Protein AF-A0A922W2Y9-F1 (afdb_monomer)

pLDDT: mean 73.78, std 13.84, range [43.81, 94.94]

Mean predicted aligned error: 16.62 Å

Radius of gyration: 30.55 Å; Cα contacts (8 Å, |Δi|>4): 31; chains: 1; bounding box: 70×56×80 Å

Sequence (136 aa):
MPRRPLSPARAPVVRPSLEAFRKASPGEILTDLLTFDRLLTGPVIHLIYWAGLALIVLGGFVVVGGAVGLALNEPGWLAWVLAIPTVVVGLLVLFIVAMLWRSFCELYVALFQIAADLKIMRAYVEQDHAPPRGDP

Nearest PDB structures (foldseek):
  5ip0-assembly2_E  TM=4.372E-01  e=6.789E+00  Aeromonas hydrophila

Secondary structure (DSSP, 8-state):
-----------------SSGGGG--HHHHHHHHHH-TTTTTSHHHHHHHHHHHHHHHHHHHHHHHHHHHHHHH--SHHHHHHHHHHHHHHHHHHHHHHHHHHHHHHHHHHHHHHHHHHHHHHHHHHHHTSPP----

Solvent-accessible surface area (backbone atoms only — not comparable to full-atom values): 8170 Å² total; per-residue (Å²): 138,83,90,83,82,80,86,79,80,85,73,83,81,78,76,81,73,72,68,69,70,77,68,76,45,70,65,56,54,50,52,46,59,68,66,29,83,82,65,46,89,58,62,45,56,52,53,53,52,52,50,49,52,51,50,53,52,50,48,48,51,50,38,52,49,50,34,52,50,47,51,72,74,39,95,55,74,64,30,58,67,52,32,55,57,52,42,53,52,41,51,50,51,51,49,51,50,51,52,50,51,53,50,50,54,54,52,54,52,53,54,51,49,52,58,53,52,54,53,52,54,51,53,53,54,53,59,74,65,53,72,79,79,76,76,131

Structure (mmCIF, N/CA/C/O backbone):
data_AF-A0A922W2Y9-F1
#
_entry.id   AF-A0A922W2Y9-F1
#
loop_
_atom_site.group_PDB
_atom_site.id
_atom_site.type_symbol
_atom_site.label_atom_id
_atom_site.label_alt_id
_atom_site.label_comp_id
_atom_site.label_asym_id
_atom_site.label_entity_id
_atom_site.label_seq_id
_atom_site.pdbx_PDB_ins_code
_atom_site.Cartn_x
_atom_site.Cartn_y
_atom_site.Cartn_z
_atom_site.occupancy
_atom_site.B_iso_or_equiv
_atom_site.auth_seq_id
_atom_site.auth_comp_id
_atom_site.auth_asym_id
_atom_site.auth_atom_id
_atom_site.pdbx_PDB_model_num
ATOM 1 N N . MET A 1 1 ? 47.212 -48.078 -49.543 1.00 58.38 1 MET A N 1
ATOM 2 C CA . MET A 1 1 ? 46.244 -48.015 -48.424 1.00 58.38 1 MET A CA 1
ATOM 3 C C . MET A 1 1 ? 46.973 -48.246 -47.102 1.00 58.38 1 MET A C 1
ATOM 5 O O . MET A 1 1 ? 47.264 -49.396 -46.792 1.00 58.38 1 MET A O 1
ATOM 9 N N . PRO A 1 2 ? 47.326 -47.194 -46.344 1.00 57.03 2 PRO A N 1
ATOM 1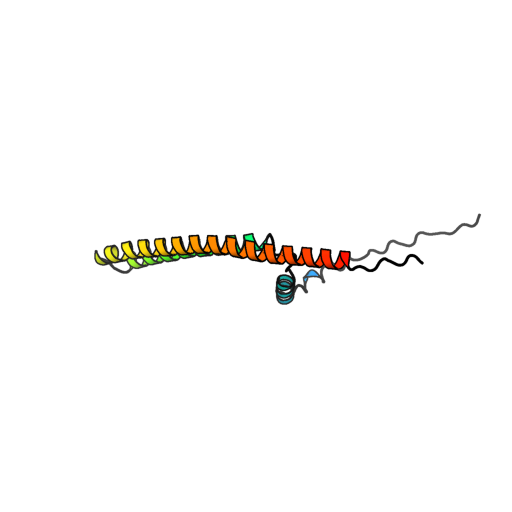0 C CA . PRO A 1 2 ? 47.907 -47.337 -45.014 1.00 57.03 2 PRO A CA 1
ATOM 11 C C . PRO A 1 2 ? 46.826 -47.233 -43.926 1.00 57.03 2 PRO A C 1
ATOM 13 O O . PRO A 1 2 ? 46.042 -46.286 -43.891 1.00 57.03 2 PRO A O 1
ATOM 16 N N . ARG A 1 3 ? 46.793 -48.229 -43.035 1.00 71.00 3 ARG A N 1
ATOM 17 C CA . ARG A 1 3 ? 45.976 -48.248 -41.815 1.00 71.00 3 ARG A CA 1
ATOM 18 C C . ARG A 1 3 ? 46.451 -47.155 -40.852 1.00 71.00 3 ARG A C 1
ATOM 20 O O . ARG A 1 3 ? 47.651 -47.062 -40.599 1.00 71.00 3 ARG A O 1
ATOM 27 N N . ARG A 1 4 ? 45.526 -46.415 -40.232 1.00 60.50 4 ARG A N 1
ATOM 28 C CA . ARG A 1 4 ? 45.787 -45.765 -38.940 1.00 60.50 4 ARG A CA 1
ATOM 29 C C . ARG A 1 4 ? 44.657 -46.001 -37.937 1.00 60.50 4 ARG A C 1
ATOM 31 O O . ARG A 1 4 ? 43.504 -46.106 -38.352 1.00 60.50 4 ARG A O 1
ATOM 38 N N . PRO A 1 5 ? 45.005 -46.151 -36.647 1.00 63.00 5 PRO A N 1
ATOM 39 C CA . PRO A 1 5 ? 44.196 -46.855 -35.667 1.00 63.00 5 PRO A CA 1
ATOM 40 C C . PRO A 1 5 ? 43.531 -45.908 -34.658 1.00 63.00 5 PRO A C 1
ATOM 42 O O . PRO A 1 5 ? 43.941 -44.765 -34.495 1.00 63.00 5 PRO A O 1
ATOM 45 N N . LEU A 1 6 ? 42.585 -46.496 -33.920 1.00 62.75 6 LEU A N 1
ATOM 46 C CA . LEU A 1 6 ? 42.207 -46.195 -32.535 1.00 62.75 6 LEU A CA 1
ATOM 47 C C . LEU A 1 6 ? 41.658 -44.793 -32.210 1.00 62.75 6 LEU A C 1
ATOM 49 O O . LEU A 1 6 ? 42.368 -43.822 -31.969 1.00 62.75 6 LEU A O 1
ATOM 53 N N . SER A 1 7 ? 40.329 -44.799 -32.083 1.00 68.81 7 SER A N 1
ATOM 54 C CA . SER A 1 7 ? 39.498 -43.964 -31.212 1.00 68.81 7 SER A CA 1
ATOM 55 C C . SER A 1 7 ? 40.229 -43.431 -29.969 1.00 68.81 7 SER A C 1
ATOM 57 O O . SER A 1 7 ? 40.620 -44.234 -29.118 1.00 68.81 7 SER A O 1
ATOM 59 N N . PRO A 1 8 ? 40.318 -42.104 -29.770 1.00 62.22 8 PRO A N 1
ATOM 60 C CA . PRO A 1 8 ? 40.638 -41.549 -28.468 1.00 62.22 8 PRO A CA 1
ATOM 61 C C . PRO A 1 8 ? 39.397 -41.594 -27.565 1.00 62.22 8 PRO A C 1
ATOM 63 O O . PRO A 1 8 ? 38.284 -41.238 -27.955 1.00 62.22 8 PRO A O 1
ATOM 66 N N . ALA A 1 9 ? 39.612 -42.098 -26.354 1.00 62.06 9 ALA A N 1
ATOM 67 C CA . ALA A 1 9 ? 38.652 -42.208 -25.271 1.00 62.06 9 ALA A CA 1
ATOM 68 C C . ALA A 1 9 ? 37.852 -40.911 -25.052 1.00 62.06 9 ALA A C 1
ATOM 70 O O . ALA A 1 9 ? 38.422 -39.828 -24.916 1.00 62.06 9 ALA A O 1
ATOM 71 N N . ARG A 1 10 ? 36.521 -41.028 -24.955 1.00 62.47 10 ARG A N 1
ATOM 72 C CA . ARG A 1 10 ? 35.678 -39.958 -24.410 1.00 62.47 10 ARG A CA 1
ATOM 73 C C . ARG A 1 10 ? 36.038 -39.779 -22.939 1.00 62.47 10 ARG A C 1
ATOM 75 O O . ARG A 1 10 ? 35.706 -40.628 -22.116 1.00 62.47 10 ARG A O 1
ATOM 82 N N . ALA A 1 11 ? 36.706 -38.680 -22.617 1.00 63.28 11 ALA A N 1
ATOM 83 C CA . ALA A 1 11 ? 36.842 -38.229 -21.242 1.00 63.28 11 ALA A CA 1
ATOM 84 C C . ALA A 1 11 ? 35.446 -37.907 -20.664 1.00 63.28 11 ALA A C 1
ATOM 86 O O . ALA A 1 11 ? 34.642 -37.265 -21.349 1.00 63.28 11 ALA A O 1
ATOM 87 N N . PRO A 1 12 ? 35.127 -38.314 -19.424 1.00 56.78 12 PRO A N 1
ATOM 88 C CA . PRO A 1 12 ? 33.955 -37.802 -18.735 1.00 56.78 12 PRO A CA 1
ATOM 89 C C . PRO A 1 12 ? 34.218 -36.339 -18.361 1.00 56.78 12 PRO A C 1
ATOM 91 O O . PRO A 1 12 ? 35.028 -36.042 -17.486 1.00 56.78 12 PRO A O 1
ATOM 94 N N . VAL A 1 13 ? 33.536 -35.409 -19.033 1.00 62.81 13 VAL A N 1
ATOM 95 C CA . VAL A 1 13 ? 33.473 -34.006 -18.606 1.00 62.81 13 VAL A CA 1
ATOM 96 C C . VAL A 1 13 ? 32.632 -33.965 -17.329 1.00 62.81 13 VAL A C 1
ATOM 98 O O . VAL A 1 13 ? 31.401 -33.944 -17.364 1.00 62.81 13 VAL A O 1
ATOM 101 N N . VAL A 1 14 ? 33.316 -34.044 -16.189 1.00 62.28 14 VAL A N 1
ATOM 102 C CA . VAL A 1 14 ? 32.744 -33.867 -14.852 1.00 62.28 14 VAL A CA 1
ATOM 103 C C . VAL A 1 14 ? 32.167 -32.454 -14.779 1.00 62.28 14 VAL A C 1
ATOM 105 O O . VAL A 1 14 ? 32.884 -31.471 -14.937 1.00 62.28 14 VAL A O 1
ATOM 108 N N . ARG A 1 15 ? 30.845 -32.363 -14.604 1.00 63.06 15 ARG A N 1
ATOM 109 C CA . ARG A 1 15 ? 30.078 -31.113 -14.571 1.00 63.06 15 ARG A CA 1
ATOM 110 C C . ARG A 1 15 ? 30.470 -30.280 -13.343 1.00 63.06 15 ARG A C 1
ATOM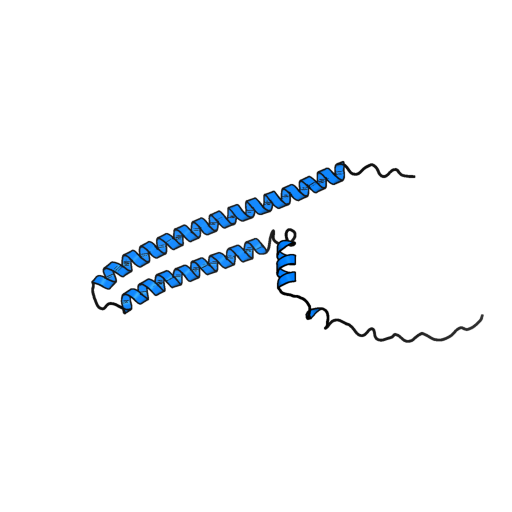 112 O O . ARG A 1 15 ? 30.148 -30.700 -12.232 1.00 63.06 15 ARG A O 1
ATOM 119 N N . PRO A 1 16 ? 31.047 -29.077 -13.490 1.00 57.41 16 PRO A N 1
ATOM 120 C CA . PRO A 1 16 ? 31.269 -28.181 -12.362 1.00 57.41 16 PRO A CA 1
ATOM 121 C C . PRO A 1 16 ? 29.983 -27.384 -12.071 1.00 57.41 16 PRO A C 1
ATOM 123 O O . PRO A 1 16 ? 29.989 -26.159 -12.075 1.00 57.41 16 PRO A O 1
ATOM 126 N N . SER A 1 17 ? 28.837 -28.056 -11.884 1.00 59.91 17 SER A N 1
ATOM 127 C CA . SER A 1 17 ? 27.535 -27.372 -11.759 1.00 59.91 17 SER A CA 1
ATOM 128 C C . SER A 1 17 ? 27.085 -27.109 -10.322 1.00 59.91 17 SER A C 1
ATOM 130 O O . SER A 1 17 ? 25.972 -26.633 -10.138 1.00 59.91 17 SER A O 1
ATOM 132 N N . LEU A 1 18 ? 27.892 -27.426 -9.305 1.00 56.41 18 LEU A N 1
ATOM 133 C CA . LEU A 1 18 ? 27.510 -27.228 -7.897 1.00 56.41 18 LEU A CA 1
ATOM 134 C C . LEU A 1 18 ? 28.187 -26.023 -7.238 1.00 56.41 18 LEU A C 1
ATOM 136 O O . LEU A 1 18 ? 27.672 -25.503 -6.253 1.00 56.41 18 LEU A O 1
ATOM 140 N N . GLU A 1 19 ? 29.291 -25.521 -7.794 1.00 50.09 19 GLU A N 1
ATOM 141 C CA . GLU A 1 19 ? 29.988 -24.367 -7.211 1.00 50.09 19 GLU A CA 1
ATOM 142 C C . GLU A 1 19 ? 29.434 -23.018 -7.689 1.00 50.09 19 GLU A C 1
ATOM 144 O O . GLU A 1 19 ? 29.528 -22.032 -6.958 1.00 50.09 19 GLU A O 1
ATOM 149 N N . ALA A 1 20 ? 28.776 -22.985 -8.854 1.00 51.78 20 ALA A N 1
ATOM 150 C CA . ALA A 1 20 ? 28.117 -21.790 -9.388 1.00 51.78 20 ALA A CA 1
ATOM 151 C C . ALA A 1 20 ? 26.896 -21.347 -8.555 1.00 51.78 20 ALA A C 1
ATOM 153 O O . ALA A 1 20 ? 26.603 -20.159 -8.481 1.00 51.78 20 ALA A O 1
ATOM 154 N N . PHE A 1 21 ? 26.219 -22.271 -7.862 1.00 50.41 21 PHE A N 1
ATOM 155 C CA . PHE A 1 21 ? 25.033 -21.951 -7.053 1.00 50.41 21 PHE A CA 1
ATOM 156 C C . PHE A 1 21 ? 25.349 -21.295 -5.704 1.00 50.41 21 PHE A C 1
ATOM 158 O O . PHE A 1 21 ? 24.472 -20.695 -5.091 1.00 50.41 21 PHE A O 1
ATOM 165 N N . ARG A 1 22 ? 26.593 -21.388 -5.222 1.00 54.03 22 ARG A N 1
ATOM 166 C CA . ARG A 1 22 ? 26.973 -20.924 -3.877 1.00 54.03 22 ARG A CA 1
ATOM 167 C C . ARG A 1 22 ? 27.356 -19.440 -3.821 1.00 54.03 22 ARG A C 1
ATOM 169 O O . ARG A 1 22 ? 27.488 -18.894 -2.732 1.00 54.03 22 ARG A O 1
ATOM 176 N N . LYS A 1 23 ? 27.537 -18.785 -4.972 1.00 43.81 23 LYS A N 1
ATOM 177 C CA . LYS A 1 23 ? 27.995 -17.388 -5.067 1.00 43.81 23 LYS A CA 1
ATOM 178 C C . LYS A 1 23 ? 26.922 -16.385 -5.499 1.00 43.81 23 LYS A C 1
ATOM 180 O O . LYS A 1 23 ? 27.265 -15.248 -5.775 1.00 43.81 23 LYS A O 1
ATOM 185 N N . ALA A 1 24 ? 25.642 -16.755 -5.513 1.00 45.44 24 ALA A N 1
ATOM 186 C CA . ALA A 1 24 ? 24.566 -15.782 -5.696 1.00 45.44 24 ALA A CA 1
ATOM 187 C C . ALA A 1 24 ? 24.366 -14.989 -4.389 1.00 45.44 24 ALA A C 1
ATOM 189 O O . ALA A 1 24 ? 23.533 -15.329 -3.549 1.00 45.44 24 ALA A O 1
ATOM 190 N N . SER A 1 25 ? 25.207 -13.974 -4.184 1.00 49.41 25 SER A N 1
ATOM 191 C CA . SER A 1 25 ? 25.102 -13.037 -3.069 1.00 49.41 25 SER A CA 1
ATOM 192 C C . SER A 1 25 ? 23.808 -12.221 -3.206 1.00 49.41 25 SER A C 1
ATOM 194 O O . SER A 1 25 ? 23.555 -11.672 -4.280 1.00 49.41 25 SER A O 1
ATOM 196 N N . PRO A 1 26 ? 22.991 -12.065 -2.146 1.00 55.59 26 PRO A N 1
ATOM 197 C CA . PRO A 1 26 ? 21.762 -11.268 -2.195 1.00 55.59 26 PRO A CA 1
ATOM 198 C C . PRO A 1 26 ? 22.016 -9.800 -2.577 1.00 55.59 26 PRO A C 1
ATOM 200 O O . PRO A 1 26 ? 21.117 -9.138 -3.086 1.00 55.59 26 PRO A O 1
ATOM 203 N N . GLY A 1 27 ? 23.246 -9.305 -2.392 1.00 56.88 27 GLY A N 1
ATOM 204 C CA . GLY A 1 27 ? 23.673 -7.982 -2.853 1.00 56.88 27 GLY A CA 1
ATOM 205 C C . GLY A 1 27 ? 23.864 -7.890 -4.369 1.00 56.88 27 GLY A C 1
ATOM 206 O O . GLY A 1 27 ? 23.496 -6.882 -4.964 1.00 56.88 27 GLY A O 1
ATOM 207 N N . GLU A 1 28 ? 24.363 -8.945 -5.016 1.00 58.34 28 GLU A N 1
ATOM 208 C CA . GLU A 1 28 ? 24.412 -9.020 -6.482 1.00 58.34 28 GLU A CA 1
ATOM 209 C C . GLU A 1 28 ? 23.009 -9.209 -7.052 1.00 58.34 28 GLU A C 1
ATOM 211 O O . GLU A 1 28 ? 22.691 -8.556 -8.028 1.00 58.34 28 GLU A O 1
ATOM 216 N N . ILE A 1 29 ? 22.122 -9.959 -6.387 1.00 57.25 29 ILE A N 1
ATOM 217 C CA . ILE A 1 29 ? 20.706 -10.065 -6.780 1.00 57.25 29 ILE A CA 1
ATOM 218 C C . ILE A 1 29 ? 19.998 -8.709 -6.655 1.00 57.25 29 ILE A C 1
ATOM 220 O O . ILE A 1 29 ? 19.206 -8.377 -7.524 1.00 57.25 29 ILE A O 1
ATOM 224 N N . LEU A 1 30 ? 20.296 -7.893 -5.636 1.00 61.97 30 LEU A N 1
ATOM 225 C CA . LEU A 1 30 ? 19.757 -6.530 -5.516 1.00 61.97 30 LEU A CA 1
ATOM 226 C C . LEU A 1 30 ? 20.313 -5.583 -6.589 1.00 61.97 30 LEU A C 1
ATOM 228 O O . LEU A 1 30 ? 19.572 -4.771 -7.124 1.00 61.97 30 LEU A O 1
ATOM 232 N N . THR A 1 31 ? 21.600 -5.685 -6.920 1.00 57.00 31 THR A N 1
ATOM 233 C CA . THR A 1 31 ? 22.250 -4.804 -7.911 1.00 57.00 31 THR A CA 1
ATOM 234 C C . THR A 1 31 ? 21.890 -5.208 -9.341 1.00 57.00 31 THR A C 1
ATOM 236 O O . THR A 1 31 ? 21.710 -4.349 -10.205 1.00 57.00 31 THR A O 1
ATOM 239 N N . ASP A 1 32 ? 21.695 -6.506 -9.562 1.00 55.44 32 ASP A N 1
ATOM 240 C CA . ASP A 1 32 ? 21.104 -7.066 -10.766 1.00 55.44 32 ASP A CA 1
ATOM 241 C C . ASP A 1 32 ? 19.631 -6.649 -10.814 1.00 55.44 32 ASP A C 1
ATOM 243 O O . ASP A 1 32 ? 19.259 -6.082 -11.821 1.00 55.44 32 ASP A O 1
ATOM 247 N N . LEU A 1 33 ? 18.847 -6.696 -9.715 1.00 51.16 33 LEU A N 1
ATOM 248 C CA . LEU A 1 33 ? 17.490 -6.110 -9.615 1.00 51.16 33 LEU A CA 1
ATOM 249 C C . LEU A 1 33 ? 17.443 -4.594 -9.901 1.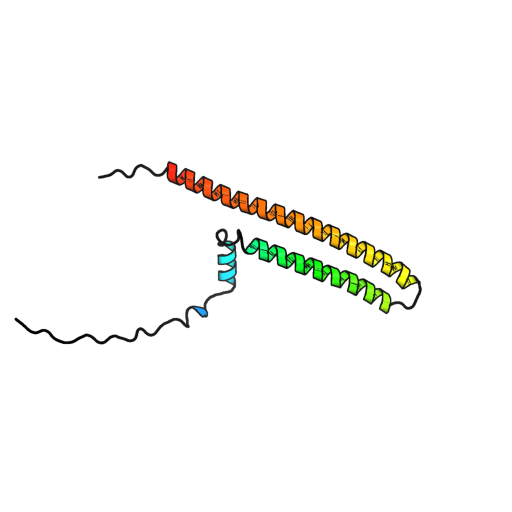00 51.16 33 LEU A C 1
ATOM 251 O O . LEU A 1 33 ? 16.449 -4.124 -10.438 1.00 51.16 33 LEU A O 1
ATOM 255 N N . LEU A 1 34 ? 18.474 -3.812 -9.573 1.00 56.91 34 LEU A N 1
ATOM 256 C CA . LEU A 1 34 ? 18.539 -2.384 -9.928 1.00 56.91 34 LEU A CA 1
ATOM 257 C C . LEU A 1 34 ? 19.005 -2.147 -11.378 1.00 56.91 34 LEU A C 1
ATOM 259 O O . LEU A 1 34 ? 18.640 -1.141 -11.980 1.00 56.91 34 LEU A O 1
ATOM 263 N N . THR A 1 35 ? 19.764 -3.079 -11.959 1.00 50.91 35 THR A N 1
ATOM 264 C CA . THR A 1 35 ? 2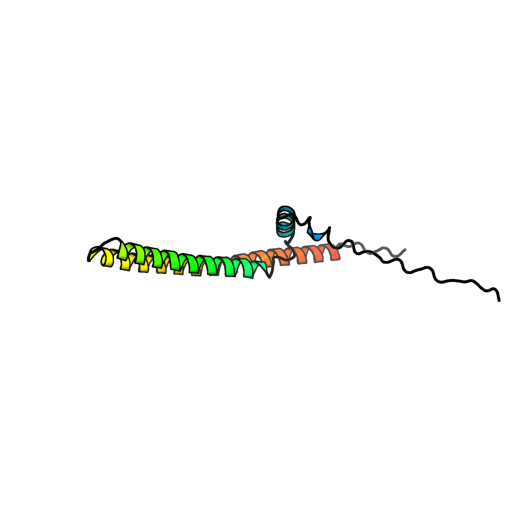0.203 -3.072 -13.372 1.00 50.91 35 THR A CA 1
ATOM 265 C C . THR A 1 35 ? 19.187 -3.786 -14.292 1.00 50.91 35 THR A C 1
ATOM 267 O O . THR A 1 35 ? 19.186 -3.623 -15.511 1.00 50.91 35 THR A O 1
ATOM 270 N N . PHE A 1 36 ? 18.222 -4.478 -13.682 1.00 44.56 36 PHE A N 1
ATOM 271 C CA . PHE A 1 36 ? 17.018 -5.146 -14.193 1.00 44.56 36 PHE A CA 1
ATOM 272 C C . PHE A 1 36 ? 15.958 -4.166 -14.705 1.00 44.56 36 PHE A C 1
ATOM 274 O O . PHE A 1 36 ? 14.811 -4.532 -14.934 1.00 44.56 36 PHE A O 1
ATOM 281 N N . ASP A 1 37 ? 16.339 -2.939 -15.021 1.00 52.12 37 ASP A N 1
ATOM 282 C CA . ASP A 1 37 ? 15.588 -1.959 -15.813 1.00 52.12 37 ASP A CA 1
ATOM 283 C C . ASP A 1 37 ? 15.057 -2.527 -17.166 1.00 52.12 37 ASP A C 1
ATOM 285 O O . ASP A 1 37 ? 14.335 -1.876 -17.922 1.00 52.12 37 ASP A O 1
ATOM 289 N N . ARG A 1 38 ? 15.417 -3.782 -17.473 1.00 48.84 38 ARG A N 1
ATOM 290 C CA . ARG A 1 38 ? 15.081 -4.579 -18.651 1.00 48.84 38 ARG A CA 1
ATOM 291 C C . ARG A 1 38 ? 14.153 -5.786 -18.400 1.00 48.84 38 ARG A C 1
ATOM 293 O O . ARG A 1 38 ? 13.709 -6.394 -19.367 1.00 48.84 38 ARG A O 1
ATOM 300 N N . LEU A 1 39 ? 13.830 -6.130 -17.148 1.00 48.41 39 LEU A N 1
ATOM 301 C CA . LEU A 1 39 ? 12.910 -7.233 -16.790 1.00 48.41 39 LEU A CA 1
ATOM 302 C C . LEU A 1 39 ? 11.789 -6.813 -15.821 1.00 48.41 39 LEU A C 1
ATOM 304 O O . LEU A 1 39 ? 10.844 -7.571 -15.619 1.00 48.41 39 LEU A O 1
ATOM 308 N N . LEU A 1 40 ? 11.861 -5.615 -15.234 1.00 51.78 40 LEU A N 1
ATOM 309 C CA . LEU A 1 40 ? 10.912 -5.136 -14.216 1.00 51.78 40 LEU A CA 1
ATOM 310 C C . LEU A 1 40 ? 9.646 -4.488 -14.791 1.00 51.78 40 LEU A C 1
ATOM 312 O O . LEU A 1 40 ? 8.707 -4.207 -14.054 1.00 51.78 40 LEU A O 1
ATOM 316 N N . THR A 1 41 ? 9.559 -4.274 -16.099 1.00 56.41 41 THR A N 1
ATOM 317 C CA . THR A 1 41 ? 8.435 -3.527 -16.684 1.00 56.41 41 THR A CA 1
ATOM 318 C C . THR A 1 41 ? 7.134 -4.341 -16.781 1.00 56.41 41 THR A C 1
ATOM 320 O O . THR A 1 41 ? 6.107 -3.778 -17.130 1.00 56.41 41 THR A O 1
ATOM 323 N N . GLY A 1 42 ? 7.141 -5.645 -16.454 1.00 60.66 42 GLY A N 1
ATOM 324 C CA . GLY A 1 42 ? 5.943 -6.509 -16.447 1.00 60.66 42 GLY A CA 1
ATOM 325 C C . GLY A 1 42 ? 5.692 -7.235 -15.113 1.00 60.66 42 GLY A C 1
ATOM 326 O O . GLY A 1 42 ? 4.678 -6.974 -14.462 1.00 60.66 42 GLY A O 1
ATOM 327 N N . PRO A 1 43 ? 6.599 -8.121 -14.652 1.00 65.19 43 PRO A N 1
ATOM 328 C CA . PRO A 1 43 ? 6.417 -8.888 -13.413 1.00 65.19 43 PRO A CA 1
ATOM 329 C C . PRO A 1 43 ? 6.431 -8.048 -12.126 1.00 65.19 43 PRO A C 1
ATOM 331 O O . PRO A 1 43 ? 5.718 -8.371 -11.176 1.00 65.19 43 PRO A O 1
ATOM 334 N N . VAL A 1 44 ? 7.199 -6.952 -12.075 1.00 70.19 44 VAL A N 1
ATOM 335 C CA . VAL A 1 44 ? 7.276 -6.113 -10.864 1.00 70.19 44 VAL A CA 1
ATOM 336 C C . VAL A 1 44 ? 5.990 -5.343 -10.596 1.00 70.19 44 VAL A C 1
ATOM 338 O O . VAL A 1 44 ? 5.635 -5.163 -9.434 1.00 70.19 44 VAL A O 1
ATOM 341 N N . ILE A 1 45 ? 5.239 -4.973 -11.638 1.00 72.69 45 ILE A N 1
ATOM 342 C CA . ILE A 1 45 ? 3.917 -4.351 -11.476 1.00 72.69 45 ILE A CA 1
ATOM 343 C C . ILE A 1 45 ? 2.993 -5.287 -10.695 1.00 72.69 45 ILE A C 1
ATOM 345 O O . ILE A 1 45 ? 2.312 -4.847 -9.774 1.00 72.69 45 ILE A O 1
ATOM 349 N N . HIS A 1 46 ? 3.010 -6.585 -11.013 1.00 68.50 46 HIS A N 1
ATOM 350 C CA . HIS A 1 46 ? 2.238 -7.577 -10.267 1.00 68.50 46 HIS A CA 1
ATOM 351 C C . HIS A 1 46 ? 2.753 -7.741 -8.834 1.00 68.50 46 HIS A C 1
ATOM 353 O O . HIS A 1 46 ? 1.942 -7.780 -7.914 1.00 68.50 46 HIS A O 1
ATOM 359 N N . LEU A 1 47 ? 4.071 -7.786 -8.617 1.00 76.00 47 LEU A N 1
ATOM 360 C CA . LEU A 1 47 ? 4.639 -7.911 -7.270 1.00 76.00 47 LEU A CA 1
ATOM 361 C C . LEU A 1 47 ? 4.205 -6.750 -6.362 1.00 76.00 47 LEU A C 1
ATOM 363 O O . LEU A 1 47 ? 3.719 -6.982 -5.257 1.00 76.00 47 LEU A O 1
ATOM 367 N N . ILE A 1 48 ? 4.329 -5.513 -6.850 1.00 76.19 48 ILE A N 1
ATOM 368 C CA . ILE A 1 48 ? 3.917 -4.313 -6.116 1.00 76.19 48 ILE A CA 1
ATOM 369 C C . ILE A 1 48 ? 2.401 -4.344 -5.902 1.00 76.19 48 ILE A C 1
ATOM 371 O O . ILE A 1 48 ? 1.951 -4.191 -4.770 1.00 76.19 48 ILE A O 1
ATOM 375 N N . TYR A 1 49 ? 1.615 -4.634 -6.943 1.00 80.19 49 TYR A N 1
ATOM 376 C CA . TYR A 1 49 ? 0.156 -4.736 -6.859 1.00 80.19 49 TYR A CA 1
ATOM 377 C C . TYR A 1 49 ? -0.316 -5.710 -5.766 1.00 80.19 49 TYR A C 1
ATOM 379 O O . TYR A 1 49 ? -1.122 -5.330 -4.914 1.00 80.19 49 TYR A O 1
ATOM 387 N N . TRP A 1 50 ? 0.214 -6.938 -5.750 1.00 82.56 50 TRP A N 1
ATOM 388 C CA . TRP A 1 50 ? -0.127 -7.954 -4.750 1.00 82.56 50 TRP A CA 1
ATOM 389 C C . TRP A 1 50 ? 0.384 -7.592 -3.355 1.00 82.56 50 TRP A C 1
ATOM 391 O O . TRP A 1 50 ? -0.325 -7.818 -2.375 1.00 82.56 50 TRP A O 1
ATOM 401 N N . ALA A 1 51 ? 1.574 -6.994 -3.252 1.00 82.00 51 ALA A N 1
ATOM 402 C CA . ALA A 1 51 ? 2.129 -6.552 -1.977 1.00 82.00 51 ALA A CA 1
ATOM 403 C C . ALA A 1 51 ? 1.251 -5.485 -1.308 1.00 82.00 51 ALA A C 1
ATOM 405 O O . ALA A 1 51 ? 0.971 -5.579 -0.114 1.00 82.00 51 ALA A O 1
ATOM 406 N N . GLY A 1 52 ? 0.755 -4.500 -2.059 1.00 82.75 52 GLY A N 1
ATOM 407 C CA . GLY A 1 52 ? -0.147 -3.506 -1.478 1.00 82.75 52 GLY A CA 1
ATOM 408 C C . GLY A 1 52 ? -1.561 -4.010 -1.241 1.00 82.75 52 GLY A C 1
ATOM 409 O O . GLY A 1 52 ? -2.170 -3.613 -0.252 1.00 82.75 52 GLY A O 1
ATOM 410 N N . LEU A 1 53 ? -2.068 -4.940 -2.060 1.00 84.69 53 LEU A N 1
ATOM 411 C CA . LEU A 1 53 ? -3.320 -5.633 -1.746 1.00 84.69 53 LEU A CA 1
ATOM 412 C C . LEU A 1 53 ? -3.196 -6.380 -0.407 1.00 84.69 53 LEU A C 1
ATOM 414 O O . LEU A 1 53 ? -4.075 -6.263 0.445 1.00 84.69 53 LEU A O 1
ATOM 418 N N . ALA A 1 54 ? -2.077 -7.078 -0.186 1.00 88.56 54 ALA A N 1
ATOM 419 C CA . ALA A 1 54 ? -1.784 -7.739 1.082 1.00 88.56 54 ALA A CA 1
ATOM 420 C C . ALA A 1 54 ? -1.685 -6.736 2.244 1.00 88.56 54 ALA A C 1
ATOM 422 O O . ALA A 1 54 ? -2.228 -6.997 3.316 1.00 88.56 54 ALA A O 1
ATOM 423 N N . LEU A 1 55 ? -1.063 -5.571 2.029 1.00 88.75 55 LEU A N 1
ATOM 424 C CA . LEU A 1 55 ? -0.966 -4.509 3.035 1.00 88.75 55 LEU A CA 1
ATOM 425 C C . LEU A 1 55 ? -2.343 -3.938 3.414 1.00 88.75 55 LEU A C 1
ATOM 427 O O . LEU A 1 55 ? -2.618 -3.748 4.595 1.00 88.75 55 LEU A O 1
ATOM 431 N N . ILE A 1 56 ? -3.224 -3.693 2.439 1.00 90.75 56 ILE A N 1
ATOM 432 C CA . ILE A 1 56 ? -4.587 -3.189 2.680 1.00 90.75 56 ILE A CA 1
ATOM 433 C C . ILE A 1 56 ? -5.416 -4.227 3.438 1.00 90.75 56 ILE A C 1
ATOM 435 O O . ILE A 1 56 ? -6.115 -3.879 4.389 1.00 90.75 56 ILE A O 1
ATOM 439 N N . VAL A 1 57 ? -5.311 -5.504 3.060 1.00 92.81 57 VAL A N 1
ATOM 440 C CA . VAL A 1 57 ? -5.969 -6.605 3.778 1.00 92.81 57 VAL A CA 1
ATOM 441 C C . VAL A 1 57 ? -5.473 -6.670 5.221 1.00 92.81 57 VAL A C 1
ATOM 443 O O . VAL A 1 57 ? -6.287 -6.727 6.142 1.00 92.81 57 VAL A O 1
ATOM 446 N N . LEU A 1 58 ?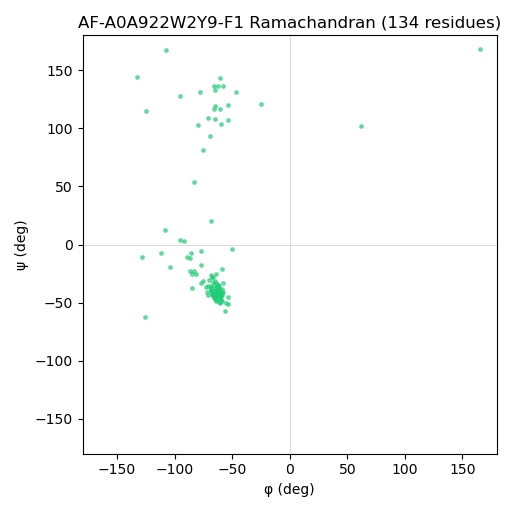 -4.157 -6.592 5.435 1.00 94.25 58 LEU A N 1
ATOM 447 C CA . LEU A 1 58 ? -3.571 -6.562 6.773 1.00 94.25 58 LEU A CA 1
ATOM 448 C C . LEU A 1 58 ? -4.061 -5.345 7.572 1.00 94.25 58 LEU A C 1
ATOM 450 O O . LEU A 1 58 ? -4.435 -5.489 8.732 1.00 94.25 58 LEU A O 1
ATOM 454 N N . GLY A 1 59 ? -4.149 -4.170 6.944 1.00 92.31 59 GLY A N 1
ATOM 455 C CA . GLY A 1 59 ? -4.749 -2.972 7.534 1.00 92.31 59 GLY A CA 1
ATOM 456 C C . GLY A 1 59 ? -6.213 -3.176 7.943 1.00 92.31 59 GLY A C 1
ATOM 457 O O . GLY A 1 59 ? -6.615 -2.738 9.017 1.00 92.31 59 GLY A O 1
ATOM 458 N N . GLY A 1 60 ? -6.990 -3.918 7.148 1.00 91.69 60 GLY A N 1
ATOM 459 C CA . GLY A 1 60 ? -8.333 -4.389 7.503 1.00 91.69 60 GLY A CA 1
ATOM 460 C C . GLY A 1 60 ? -8.354 -5.178 8.805 1.00 91.69 60 GLY A C 1
ATOM 461 O O . GLY A 1 60 ? -9.118 -4.856 9.715 1.00 91.69 60 GLY A O 1
ATOM 462 N N . PHE A 1 61 ? -7.465 -6.162 8.930 1.00 93.44 61 PHE A N 1
ATOM 463 C CA . PHE A 1 61 ? -7.320 -6.930 10.166 1.00 93.44 61 PHE A CA 1
ATOM 464 C C . PHE A 1 61 ? -6.880 -6.066 11.350 1.00 93.44 61 PHE A C 1
ATOM 466 O O . PHE A 1 61 ? -7.351 -6.301 12.458 1.00 93.44 61 PHE A O 1
ATOM 473 N N . VAL A 1 62 ? -6.042 -5.048 11.139 1.00 93.00 62 VAL A N 1
ATOM 474 C CA . VAL A 1 62 ? -5.658 -4.094 12.193 1.00 93.00 62 VAL A CA 1
ATOM 475 C C . VAL A 1 62 ? -6.864 -3.280 12.667 1.00 93.00 62 VAL A C 1
ATOM 477 O O . VAL A 1 62 ? -7.062 -3.144 13.870 1.00 93.00 62 VAL A O 1
ATOM 480 N N . VAL A 1 63 ? -7.703 -2.781 11.755 1.00 92.56 63 VAL A N 1
ATOM 481 C CA . VAL A 1 63 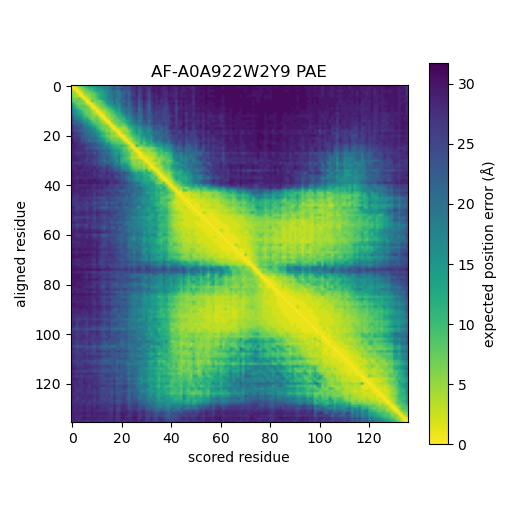? -8.919 -2.026 12.109 1.00 92.56 63 VAL A CA 1
ATOM 482 C C . VAL A 1 63 ? -9.912 -2.906 12.867 1.00 92.56 63 VAL A C 1
ATOM 484 O O . VAL A 1 63 ? -10.403 -2.516 13.926 1.00 92.56 63 VAL A O 1
ATOM 487 N N . VAL A 1 64 ? -10.186 -4.110 12.356 1.00 89.81 64 VAL A N 1
ATOM 488 C CA . VAL A 1 64 ? -11.120 -5.051 12.991 1.00 89.81 64 VAL A CA 1
ATOM 489 C C . VAL A 1 64 ? -10.573 -5.530 14.334 1.00 89.81 64 VAL A C 1
ATOM 491 O O . VAL A 1 64 ? -11.290 -5.506 15.328 1.00 89.81 64 VAL A O 1
ATOM 494 N N . GLY A 1 65 ? -9.298 -5.913 14.393 1.00 88.44 65 GLY A N 1
ATOM 495 C CA . GLY A 1 65 ? -8.628 -6.335 15.620 1.00 88.44 65 GLY A CA 1
ATOM 496 C C . GLY A 1 65 ? -8.560 -5.222 16.664 1.00 88.44 65 GLY A C 1
ATOM 497 O O . GLY A 1 65 ? -8.780 -5.487 17.841 1.00 88.44 65 GLY A O 1
ATOM 498 N N . GLY A 1 66 ? -8.341 -3.974 16.245 1.00 88.31 66 GLY A N 1
ATOM 499 C CA . GLY A 1 66 ? -8.389 -2.803 17.121 1.00 88.31 66 GLY A CA 1
ATOM 500 C C . GLY A 1 66 ? -9.785 -2.558 17.691 1.00 88.31 66 GLY A C 1
ATOM 501 O O . GLY A 1 66 ? -9.926 -2.342 18.891 1.00 88.31 66 GLY A O 1
ATOM 502 N N . ALA A 1 67 ? -10.828 -2.668 16.865 1.00 85.88 67 ALA A N 1
ATOM 503 C CA . ALA A 1 67 ? -12.210 -2.526 17.316 1.00 85.88 67 ALA A CA 1
ATOM 504 C C . ALA A 1 67 ? -12.651 -3.661 18.256 1.00 85.88 67 ALA A C 1
ATOM 506 O O . ALA A 1 67 ? -13.283 -3.404 19.279 1.00 85.88 67 ALA A O 1
ATOM 507 N N . VAL A 1 68 ? -12.289 -4.910 17.945 1.00 86.12 68 VAL A N 1
ATOM 508 C CA . VAL A 1 68 ? -12.561 -6.072 18.807 1.00 86.12 68 VAL A CA 1
ATOM 509 C C . VAL A 1 68 ? -11.773 -5.971 20.113 1.00 86.12 68 VAL A C 1
ATOM 511 O O . VAL A 1 68 ? -12.330 -6.207 21.181 1.00 86.12 68 VAL A O 1
ATOM 514 N N . GLY A 1 69 ? -10.503 -5.567 20.051 1.00 83.94 69 GLY A N 1
ATOM 515 C CA . GLY A 1 69 ? -9.674 -5.328 21.231 1.00 83.94 69 GLY A CA 1
ATOM 516 C C . GLY A 1 69 ? -10.269 -4.256 22.143 1.00 83.94 69 GLY A C 1
ATOM 517 O O . GLY A 1 69 ? -10.322 -4.450 23.353 1.00 83.94 69 GLY A O 1
ATOM 518 N N . LEU A 1 70 ? -10.799 -3.175 21.566 1.00 82.56 70 LEU A N 1
ATOM 519 C CA . LEU A 1 70 ? -11.493 -2.124 22.309 1.00 82.56 70 LEU A CA 1
ATOM 520 C C . LEU A 1 70 ? -12.774 -2.644 22.979 1.00 82.56 70 LEU A C 1
ATOM 522 O O . LEU A 1 70 ? -13.016 -2.356 24.147 1.00 82.56 70 LEU A O 1
ATOM 526 N N . ALA A 1 71 ? -13.555 -3.462 22.270 1.00 78.69 71 ALA A N 1
ATOM 527 C CA . ALA A 1 71 ? -14.786 -4.049 22.795 1.00 78.69 71 ALA A CA 1
ATOM 528 C C . ALA A 1 71 ? -14.551 -5.053 23.942 1.00 78.69 71 ALA A C 1
ATOM 530 O O . ALA A 1 71 ? -15.423 -5.220 24.789 1.00 78.69 71 ALA A O 1
ATOM 531 N N . LEU A 1 72 ? -13.393 -5.724 23.977 1.00 80.69 72 LEU A N 1
ATOM 532 C CA . LEU A 1 72 ? -13.029 -6.663 25.047 1.00 80.69 72 LEU A CA 1
ATOM 533 C C . LEU A 1 72 ? -12.405 -5.978 26.271 1.00 80.69 72 LEU A C 1
ATOM 535 O O . LEU A 1 72 ? -12.455 -6.538 27.364 1.00 80.69 72 LEU A O 1
ATOM 539 N N . ASN A 1 73 ? -11.794 -4.804 26.094 1.00 80.62 73 ASN A N 1
ATOM 540 C CA . ASN A 1 73 ? -11.038 -4.133 27.153 1.00 80.62 73 ASN A CA 1
ATOM 541 C C . ASN A 1 73 ? -11.930 -3.320 28.112 1.00 80.62 73 ASN A C 1
ATOM 543 O O . ASN A 1 73 ? -11.545 -3.086 29.254 1.00 80.62 73 ASN A O 1
ATOM 547 N N . GLU A 1 74 ? -13.133 -2.916 27.685 1.00 70.56 74 GLU A N 1
ATOM 548 C CA . GLU A 1 74 ? -14.046 -2.105 28.500 1.00 70.56 74 GLU A CA 1
ATOM 549 C C . GLU A 1 74 ? -15.442 -2.744 28.649 1.00 70.56 74 GLU A C 1
ATOM 551 O O . GLU A 1 74 ? -16.197 -2.831 27.677 1.00 70.56 74 GLU A O 1
ATOM 556 N N . PRO A 1 75 ? -15.857 -3.144 29.868 1.00 70.12 75 PRO A N 1
ATOM 557 C CA . PRO A 1 75 ? -17.234 -3.542 30.129 1.00 70.12 75 PRO A CA 1
ATOM 558 C C . PRO A 1 75 ? -18.120 -2.297 30.305 1.00 70.12 75 PRO A C 1
ATOM 560 O O . PRO A 1 75 ? -18.116 -1.654 31.354 1.00 70.12 75 PRO A O 1
ATOM 563 N N . GLY A 1 76 ? -18.910 -1.945 29.287 1.00 74.62 76 GLY A N 1
ATOM 564 C CA . GLY A 1 76 ? -19.894 -0.863 29.390 1.00 74.62 76 GLY A CA 1
ATOM 565 C C . GLY A 1 76 ? -20.450 -0.378 28.050 1.00 74.62 76 GLY A C 1
ATOM 566 O O . GLY A 1 76 ? -19.934 -0.699 26.984 1.00 74.62 76 GLY A O 1
ATOM 567 N N . TRP A 1 77 ? -21.511 0.435 28.095 1.00 75.44 77 TRP A N 1
ATOM 568 C CA . TRP A 1 77 ? -22.132 1.011 26.890 1.00 75.44 77 TRP A CA 1
ATOM 569 C C . TRP A 1 77 ? -21.193 1.971 26.130 1.00 75.44 77 TRP A C 1
ATOM 571 O O . TRP A 1 77 ? -21.317 2.131 24.916 1.00 75.44 77 TRP A O 1
ATOM 581 N N . LEU A 1 78 ? -20.228 2.571 26.839 1.00 76.81 78 LEU A N 1
ATOM 582 C CA . LEU A 1 78 ? -19.250 3.512 26.290 1.00 76.81 78 LEU A CA 1
ATOM 583 C C . LEU A 1 78 ? -18.346 2.850 25.236 1.00 76.81 78 LEU A C 1
ATOM 585 O O . LEU A 1 78 ? -18.048 3.462 24.211 1.00 76.81 78 LEU A O 1
ATOM 589 N N . ALA A 1 79 ? -18.000 1.575 25.441 1.00 77.50 79 ALA A N 1
ATOM 590 C CA . ALA A 1 79 ? -17.197 0.789 24.510 1.00 77.50 79 ALA A CA 1
ATOM 591 C C . ALA A 1 79 ? -17.890 0.645 23.148 1.00 77.50 79 ALA A C 1
ATOM 593 O O . ALA A 1 79 ? -17.257 0.770 22.104 1.00 77.50 79 ALA A O 1
ATOM 594 N N . TRP A 1 80 ? -19.214 0.460 23.141 1.00 74.88 80 TRP A N 1
ATOM 595 C CA . TRP A 1 80 ? -20.005 0.387 21.910 1.00 74.88 80 TRP A CA 1
ATOM 596 C C . TRP A 1 80 ? -20.074 1.729 21.179 1.00 74.88 80 TRP A C 1
ATOM 598 O O . TRP A 1 80 ? -19.946 1.767 19.954 1.00 74.88 80 TRP A O 1
ATOM 608 N N . VAL A 1 81 ? -20.220 2.833 21.919 1.00 84.50 81 VAL A N 1
ATOM 609 C CA . VAL A 1 81 ? -20.218 4.191 21.348 1.00 84.50 81 VAL A CA 1
ATOM 610 C C . VAL A 1 81 ? -18.877 4.531 20.710 1.00 84.50 81 VAL A C 1
ATOM 612 O O . VAL A 1 81 ? -18.860 5.236 19.707 1.00 84.50 81 VAL A O 1
ATOM 615 N N . LEU A 1 82 ? -17.766 4.026 21.251 1.00 80.94 82 LEU A N 1
ATOM 616 C CA . LEU A 1 82 ? -16.432 4.258 20.702 1.00 80.94 82 LEU A CA 1
ATOM 617 C C . LEU A 1 82 ? -16.081 3.270 19.578 1.00 80.94 82 LEU A C 1
ATOM 619 O O . LEU A 1 82 ? -15.485 3.661 18.577 1.00 80.94 82 LEU A O 1
ATOM 623 N N 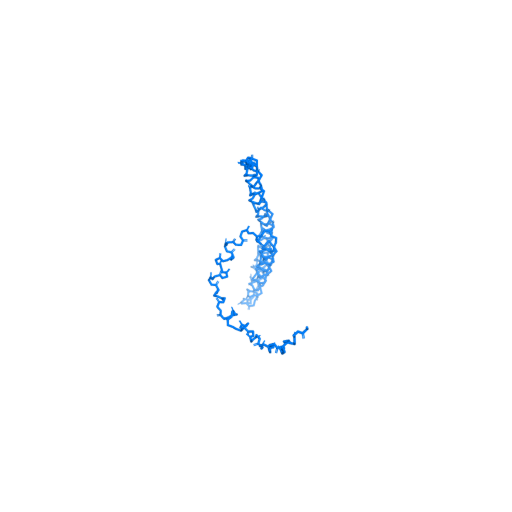. ALA A 1 83 ? -16.484 2.003 19.681 1.00 80.69 83 ALA A N 1
ATOM 624 C CA . ALA A 1 83 ? -16.158 0.977 18.693 1.00 80.69 83 ALA A CA 1
ATOM 625 C C . ALA A 1 83 ? -16.792 1.255 17.322 1.00 80.69 83 ALA A C 1
ATOM 627 O O . ALA A 1 83 ? -16.107 1.153 16.304 1.00 80.69 83 ALA A O 1
ATOM 628 N N . ILE A 1 84 ? -18.068 1.662 17.282 1.00 84.25 84 ILE A N 1
ATOM 629 C CA . ILE A 1 84 ? -18.793 1.943 16.029 1.00 84.25 84 ILE A CA 1
ATOM 630 C C . ILE A 1 84 ? -18.075 2.997 15.162 1.00 84.25 84 ILE A C 1
ATOM 632 O O . ILE A 1 84 ? -17.724 2.679 14.023 1.00 84.25 84 ILE A O 1
ATOM 636 N N . PRO A 1 85 ? -17.798 4.225 15.645 1.00 86.19 85 PRO A N 1
ATOM 637 C CA . PRO A 1 85 ? -17.097 5.228 14.852 1.00 86.19 85 PRO A CA 1
ATOM 638 C C . PRO A 1 85 ? -15.662 4.806 14.528 1.00 86.19 85 PRO A C 1
ATOM 640 O O . PRO A 1 85 ? -15.183 5.125 13.446 1.00 86.19 85 PRO A O 1
ATOM 643 N N . THR A 1 86 ? -14.992 4.042 15.398 1.00 87.75 86 THR A N 1
ATOM 644 C CA . THR A 1 86 ? -13.630 3.552 15.128 1.00 87.75 86 THR A CA 1
ATOM 645 C C . THR A 1 86 ? -13.602 2.598 13.931 1.00 87.75 86 THR A C 1
ATOM 647 O O . THR A 1 86 ? -12.753 2.739 13.051 1.00 87.75 86 THR A O 1
ATOM 650 N N . VAL A 1 87 ? -14.567 1.676 13.837 1.00 88.38 87 VAL A N 1
ATOM 651 C CA . VAL A 1 87 ? -14.720 0.792 12.669 1.00 88.38 87 VAL A CA 1
ATOM 652 C C . VAL A 1 87 ? -15.073 1.597 11.422 1.00 88.38 87 VAL A C 1
ATOM 654 O O . VAL A 1 87 ? -14.479 1.373 10.370 1.00 88.38 87 VAL A O 1
ATOM 657 N N . VAL A 1 88 ? -16.006 2.549 11.528 1.00 92.06 88 VAL A N 1
ATOM 658 C CA . VAL A 1 88 ? -16.430 3.378 10.388 1.00 92.06 88 VAL A CA 1
ATOM 659 C C . VAL A 1 88 ? -15.260 4.192 9.839 1.00 92.06 88 VAL A C 1
ATOM 661 O O . VAL A 1 88 ? -15.001 4.149 8.639 1.00 92.06 88 VAL A O 1
ATOM 664 N N . VAL A 1 89 ? -14.515 4.887 10.703 1.00 92.88 89 VAL A N 1
ATOM 665 C CA . VAL A 1 89 ? -13.334 5.667 10.307 1.00 92.88 89 VAL A CA 1
ATOM 666 C C . VAL A 1 89 ? -12.250 4.750 9.747 1.00 92.88 89 VAL A C 1
ATOM 668 O O . VAL A 1 89 ? -11.685 5.053 8.699 1.00 92.88 89 VAL A O 1
ATOM 671 N N . GLY A 1 90 ? -11.992 3.605 10.385 1.00 90.94 90 GLY A N 1
ATOM 672 C CA . GLY A 1 90 ? -11.005 2.639 9.907 1.00 90.94 90 GLY A CA 1
ATOM 673 C C . GLY A 1 90 ? -11.332 2.089 8.516 1.00 90.94 90 GLY A C 1
ATOM 674 O O . GLY A 1 90 ? -10.458 2.051 7.651 1.00 90.94 90 GLY A O 1
ATOM 675 N N . LEU A 1 91 ? -12.595 1.740 8.251 1.00 91.88 91 LEU A N 1
ATOM 676 C CA . LEU A 1 91 ? -13.049 1.324 6.920 1.00 91.88 91 LEU A CA 1
ATOM 677 C C . LEU A 1 91 ? -12.944 2.457 5.896 1.00 91.88 91 LEU A C 1
ATOM 679 O O . LEU A 1 91 ? -12.527 2.214 4.765 1.00 91.88 91 LEU A O 1
ATOM 683 N N . LEU A 1 92 ? -13.277 3.692 6.283 1.00 94.94 92 LEU A N 1
ATOM 684 C CA . LEU A 1 92 ? -13.185 4.855 5.399 1.00 94.94 92 LEU A CA 1
ATOM 685 C C . LEU A 1 92 ? -11.731 5.131 4.987 1.00 94.94 92 LEU A C 1
ATOM 687 O O . LEU A 1 92 ? -11.448 5.347 3.811 1.00 94.94 92 LEU A O 1
ATOM 691 N N . VAL A 1 93 ? -10.798 5.061 5.941 1.00 93.88 93 VAL A N 1
ATOM 692 C CA . VAL A 1 93 ? -9.359 5.210 5.684 1.00 93.88 93 VAL A CA 1
ATOM 693 C C . VAL A 1 93 ? -8.853 4.094 4.777 1.00 93.88 93 VAL A C 1
ATOM 695 O O . VAL A 1 93 ? -8.159 4.382 3.806 1.00 93.88 93 VAL A O 1
ATOM 698 N N . LEU A 1 94 ? -9.229 2.836 5.033 1.00 92.44 94 LEU A N 1
ATOM 699 C CA . LEU A 1 94 ? -8.846 1.715 4.169 1.00 92.44 94 LEU A CA 1
ATOM 700 C C . LEU A 1 94 ? -9.397 1.865 2.754 1.00 92.44 94 LEU A C 1
ATOM 702 O O . LEU A 1 94 ? -8.691 1.555 1.799 1.00 92.44 94 LEU A O 1
ATOM 706 N N . PHE A 1 95 ? -10.619 2.375 2.604 1.00 91.88 95 PHE A N 1
ATOM 707 C CA . PHE A 1 95 ? -11.210 2.635 1.297 1.00 91.88 95 PHE A CA 1
ATOM 708 C C . PHE A 1 95 ? -10.447 3.722 0.530 1.00 91.88 95 PHE A C 1
ATOM 710 O O . PHE A 1 95 ? -10.105 3.530 -0.638 1.00 91.88 95 PHE A O 1
ATOM 717 N N . ILE A 1 96 ? -10.115 4.832 1.197 1.00 94.44 96 ILE A N 1
ATOM 718 C CA . ILE A 1 96 ? -9.297 5.906 0.618 1.00 94.44 96 ILE A CA 1
ATOM 719 C C . ILE A 1 96 ? -7.924 5.355 0.228 1.00 94.44 96 ILE A C 1
ATOM 721 O O . ILE A 1 96 ? -7.512 5.508 -0.918 1.00 94.44 96 ILE A O 1
ATOM 725 N N . VAL A 1 97 ? -7.242 4.653 1.135 1.00 92.06 97 VAL A N 1
ATOM 726 C CA . VAL A 1 97 ? -5.941 4.024 0.866 1.00 92.06 97 VAL A CA 1
ATOM 727 C C . VAL A 1 97 ? -6.032 3.041 -0.296 1.00 92.06 97 VAL A C 1
ATOM 729 O O . VAL A 1 97 ? -5.142 3.043 -1.135 1.00 92.06 97 VAL A O 1
ATOM 732 N N . ALA A 1 98 ? -7.097 2.246 -0.408 1.00 89.00 98 ALA A N 1
ATOM 733 C CA . ALA A 1 98 ? -7.287 1.317 -1.518 1.00 89.00 98 ALA A CA 1
ATOM 734 C C . ALA A 1 98 ? -7.493 2.034 -2.861 1.00 89.00 98 ALA A C 1
ATOM 736 O O . ALA A 1 98 ? -6.904 1.630 -3.866 1.00 89.00 98 ALA A O 1
ATOM 737 N N . MET A 1 99 ? -8.280 3.118 -2.896 1.00 87.06 99 MET A N 1
ATOM 738 C CA . MET A 1 99 ? -8.417 3.943 -4.103 1.00 87.06 99 MET A CA 1
ATOM 739 C C . MET A 1 99 ? -7.102 4.624 -4.476 1.00 87.06 99 MET A C 1
ATOM 741 O O . MET A 1 99 ? -6.711 4.595 -5.644 1.00 87.06 99 MET A O 1
ATOM 745 N N . LEU A 1 100 ? -6.401 5.201 -3.497 1.00 88.19 100 LEU A N 1
ATOM 746 C CA . LEU A 1 100 ? -5.090 5.811 -3.703 1.00 88.19 100 LEU A CA 1
ATOM 747 C C . LEU A 1 100 ? -4.105 4.768 -4.222 1.00 88.19 100 LEU A C 1
ATOM 749 O O . LEU A 1 100 ? -3.461 5.006 -5.234 1.00 88.19 100 LEU A O 1
ATOM 753 N N . TRP A 1 101 ? -4.043 3.593 -3.594 1.00 86.38 101 TRP A N 1
ATOM 754 C CA . TRP A 1 101 ? -3.206 2.476 -4.021 1.00 86.38 101 TRP A CA 1
ATOM 755 C C . TRP A 1 101 ? -3.464 2.118 -5.481 1.00 86.38 101 TRP A C 1
ATOM 757 O O . TRP A 1 101 ? -2.524 1.968 -6.259 1.00 86.38 101 TRP A O 1
ATOM 767 N N . ARG A 1 102 ? -4.738 2.044 -5.879 1.00 84.69 102 ARG A N 1
ATOM 768 C CA . ARG A 1 102 ? -5.123 1.745 -7.258 1.00 84.69 102 ARG A CA 1
ATOM 769 C C . ARG A 1 102 ? -4.704 2.849 -8.237 1.00 84.69 102 ARG A C 1
ATOM 771 O O . ARG A 1 102 ? -4.194 2.516 -9.301 1.00 84.69 102 ARG A O 1
ATOM 778 N N . SER A 1 103 ? -4.830 4.120 -7.858 1.00 82.12 103 SER A N 1
ATOM 779 C CA . SER A 1 103 ? -4.357 5.269 -8.650 1.00 82.12 103 SER A CA 1
ATOM 780 C C . SER A 1 103 ? -2.828 5.297 -8.788 1.00 82.12 103 SER A C 1
ATOM 782 O O . SER A 1 103 ? -2.296 5.428 -9.889 1.00 82.12 103 SER A O 1
ATOM 784 N N . PHE A 1 104 ? -2.099 5.067 -7.692 1.00 76.62 104 PHE A N 1
ATOM 785 C CA . PHE A 1 104 ? -0.641 4.946 -7.714 1.00 76.62 104 PHE A CA 1
ATOM 786 C C . PHE A 1 104 ? -0.187 3.764 -8.578 1.00 76.62 104 PHE A C 1
ATOM 788 O O . PHE A 1 104 ? 0.789 3.901 -9.312 1.00 76.62 104 PHE A O 1
ATOM 795 N N . CYS A 1 105 ? -0.905 2.635 -8.553 1.00 81.06 105 CYS A N 1
ATOM 796 C CA . CYS A 1 105 ? -0.618 1.500 -9.433 1.00 81.06 105 CYS A CA 1
ATOM 797 C C . CYS A 1 105 ? -0.689 1.892 -10.920 1.00 81.06 105 CYS A C 1
ATOM 799 O O . CYS A 1 105 ? 0.177 1.485 -11.686 1.00 81.06 105 CYS A O 1
ATOM 801 N N . GLU A 1 106 ? -1.670 2.699 -11.333 1.00 75.19 106 GLU A N 1
ATOM 802 C CA . GLU A 1 106 ? -1.805 3.169 -12.721 1.00 75.19 106 GLU A CA 1
ATOM 803 C C . GLU A 1 106 ? -0.732 4.209 -13.090 1.00 75.19 106 GLU A C 1
ATOM 805 O O . GLU A 1 106 ? -0.115 4.116 -14.154 1.00 75.19 106 GLU A O 1
ATOM 810 N N . LEU A 1 107 ? -0.419 5.135 -12.174 1.00 76.00 107 LEU A N 1
ATOM 811 C CA . LEU A 1 107 ? 0.631 6.141 -12.364 1.00 76.00 107 LEU A CA 1
ATOM 812 C C . LEU A 1 107 ? 2.023 5.509 -12.524 1.00 76.00 107 LEU A C 1
ATOM 814 O O . LEU A 1 107 ? 2.774 5.894 -13.422 1.00 76.00 107 LEU A O 1
ATOM 818 N N . TYR A 1 108 ? 2.373 4.522 -11.690 1.00 74.31 108 TYR A N 1
ATOM 819 C CA . TYR A 1 108 ? 3.654 3.818 -11.803 1.00 74.31 108 TYR A CA 1
ATOM 820 C C . TYR A 1 108 ? 3.773 3.070 -13.136 1.00 74.31 108 TYR A C 1
ATOM 822 O O . TYR A 1 108 ? 4.817 3.149 -13.782 1.00 74.31 108 TYR A O 1
ATOM 830 N N . VAL A 1 109 ? 2.708 2.398 -13.592 1.00 74.25 109 VAL A N 1
ATOM 831 C CA . VAL A 1 109 ? 2.689 1.723 -14.903 1.00 74.25 109 VAL A CA 1
ATOM 832 C C . VAL A 1 109 ? 2.918 2.718 -16.041 1.00 74.25 109 VAL A C 1
ATOM 834 O O . VAL A 1 109 ? 3.733 2.450 -16.925 1.00 74.25 109 VAL A O 1
ATOM 837 N N . ALA A 1 110 ? 2.252 3.874 -16.008 1.00 77.50 110 ALA A N 1
ATOM 838 C CA . ALA A 1 110 ? 2.417 4.914 -17.021 1.00 77.50 110 ALA A CA 1
ATOM 839 C C . ALA A 1 110 ? 3.859 5.449 -17.073 1.00 77.50 110 ALA A C 1
ATOM 841 O O . ALA A 1 110 ? 4.441 5.559 -18.152 1.00 77.50 110 ALA A O 1
ATOM 842 N N . LEU A 1 111 ? 4.471 5.712 -15.913 1.00 76.50 111 LEU A N 1
ATOM 843 C CA . LEU A 1 111 ? 5.862 6.169 -15.829 1.00 76.50 111 LEU A CA 1
ATOM 844 C C . LEU A 1 111 ? 6.845 5.143 -16.404 1.00 76.50 111 LEU A C 1
ATOM 846 O O . LEU A 1 111 ? 7.745 5.504 -17.165 1.00 76.50 111 LEU A O 1
ATOM 850 N N . PHE A 1 112 ? 6.660 3.861 -16.083 1.00 72.81 112 PHE A N 1
ATOM 851 C CA . PHE A 1 112 ? 7.511 2.794 -16.607 1.00 72.81 112 PHE A CA 1
ATOM 852 C C . PHE A 1 112 ? 7.334 2.576 -18.114 1.00 72.81 112 PHE A C 1
ATOM 854 O O . PHE A 1 112 ? 8.320 2.310 -18.801 1.00 72.81 112 PHE A O 1
ATOM 861 N N . GLN A 1 113 ? 6.119 2.734 -18.649 1.00 80.62 113 GLN A N 1
ATOM 862 C CA . GLN A 1 113 ? 5.897 2.700 -20.097 1.00 80.62 113 GLN A CA 1
ATOM 863 C C . GLN A 1 113 ? 6.607 3.847 -20.823 1.00 80.62 113 GLN A C 1
ATOM 865 O O . GLN A 1 113 ? 7.286 3.594 -21.813 1.00 80.62 113 GLN A O 1
ATOM 870 N N . ILE A 1 114 ? 6.535 5.080 -20.310 1.00 78.19 114 ILE A N 1
ATOM 871 C CA . ILE A 1 114 ? 7.240 6.233 -20.902 1.00 78.19 114 ILE A CA 1
ATOM 872 C C . ILE A 1 114 ? 8.758 6.002 -20.900 1.00 78.19 114 ILE A C 1
ATOM 874 O O . ILE A 1 114 ? 9.438 6.258 -21.894 1.00 78.19 114 ILE A O 1
ATOM 878 N N . ALA A 1 115 ? 9.300 5.476 -19.797 1.00 78.56 115 ALA A N 1
ATOM 879 C CA . ALA A 1 115 ? 10.719 5.146 -19.702 1.00 78.56 115 ALA A CA 1
ATOM 880 C C . ALA A 1 115 ? 11.144 4.064 -20.715 1.00 78.56 115 ALA A C 1
ATOM 882 O O . ALA A 1 115 ? 12.260 4.114 -21.238 1.00 78.56 115 ALA A O 1
ATOM 883 N N . ALA A 1 116 ? 10.269 3.097 -21.008 1.00 74.50 116 ALA A N 1
ATOM 884 C CA . ALA A 1 116 ? 10.508 2.089 -22.037 1.00 74.50 116 ALA A CA 1
ATOM 885 C C . ALA A 1 116 ? 10.446 2.685 -23.455 1.00 74.50 116 ALA A C 1
ATOM 887 O O . ALA A 1 116 ? 11.330 2.408 -24.266 1.00 74.50 116 ALA A O 1
ATOM 888 N N . ASP A 1 117 ? 9.464 3.543 -23.729 1.00 77.56 117 ASP A N 1
ATOM 889 C CA . ASP A 1 117 ? 9.273 4.186 -25.034 1.00 77.56 117 ASP A CA 1
ATOM 890 C C . ASP A 1 117 ? 10.467 5.089 -25.405 1.00 77.56 117 ASP A C 1
ATOM 892 O O . ASP A 1 117 ? 11.014 5.016 -26.504 1.00 77.56 117 ASP A O 1
ATOM 896 N N . LEU A 1 118 ? 11.006 5.840 -24.437 1.00 77.94 118 LEU A N 1
ATOM 897 C CA . LEU A 1 118 ? 12.203 6.672 -24.630 1.00 77.94 118 LEU A CA 1
ATOM 898 C C . LEU A 1 118 ? 13.457 5.870 -25.020 1.00 77.94 118 LEU A C 1
ATOM 900 O O . LEU A 1 118 ? 14.278 6.345 -25.811 1.00 77.94 118 LEU A O 1
ATOM 904 N N . LYS A 1 119 ? 13.625 4.653 -24.488 1.00 80.88 119 LYS A N 1
ATOM 905 C CA . LYS A 1 119 ? 14.750 3.772 -24.858 1.00 80.88 119 LYS A CA 1
ATOM 906 C C . LYS A 1 119 ? 14.626 3.283 -26.297 1.00 80.88 119 LYS A C 1
ATOM 908 O O . LYS A 1 119 ? 15.637 3.190 -26.989 1.00 80.88 119 LYS A O 1
ATOM 913 N N . ILE A 1 120 ? 13.403 2.999 -26.742 1.00 82.12 120 ILE A N 1
ATOM 914 C CA . ILE A 1 120 ? 13.117 2.604 -28.123 1.00 82.12 120 ILE A CA 1
ATOM 915 C C . ILE A 1 120 ? 13.444 3.764 -29.072 1.00 82.12 120 ILE A C 1
ATOM 917 O O . ILE A 1 120 ? 14.152 3.565 -30.057 1.00 82.12 120 ILE A O 1
ATOM 921 N N . MET A 1 121 ? 13.030 4.988 -28.735 1.00 76.44 121 MET A N 1
ATOM 922 C CA . MET A 1 121 ? 13.331 6.170 -29.552 1.00 76.44 121 MET A CA 1
ATOM 923 C C . MET A 1 121 ? 14.835 6.446 -29.658 1.00 76.44 121 MET A C 1
ATOM 925 O O . MET A 1 121 ? 15.320 6.768 -30.740 1.00 76.44 121 MET A O 1
ATOM 929 N N . ARG A 1 122 ? 15.605 6.253 -28.576 1.00 82.62 122 ARG A N 1
ATOM 930 C CA . ARG A 1 122 ? 17.075 6.333 -28.642 1.00 82.62 122 ARG A CA 1
ATOM 931 C C . ARG A 1 122 ? 17.662 5.297 -29.605 1.00 82.62 122 ARG A C 1
ATOM 933 O O . ARG A 1 122 ? 18.544 5.642 -30.383 1.00 82.62 122 ARG A O 1
ATOM 940 N N . ALA A 1 123 ? 17.166 4.062 -29.571 1.00 83.19 123 ALA A N 1
ATOM 941 C CA . ALA A 1 123 ? 17.645 3.002 -30.455 1.00 83.19 123 ALA A CA 1
ATOM 942 C C . ALA A 1 123 ? 17.356 3.298 -31.939 1.00 83.19 123 ALA A C 1
ATOM 944 O O . ALA A 1 123 ? 18.209 3.028 -32.782 1.00 83.19 123 ALA A O 1
ATOM 945 N N . TYR A 1 124 ? 16.203 3.899 -32.260 1.00 84.12 124 TYR A N 1
ATOM 946 C CA . TYR A 1 124 ? 15.904 4.349 -33.626 1.00 84.12 124 TYR A CA 1
ATOM 947 C C . TYR A 1 124 ? 16.854 5.459 -34.094 1.00 84.12 124 TYR A C 1
ATOM 949 O O . TYR A 1 124 ? 17.386 5.382 -35.198 1.00 84.12 124 TYR A O 1
ATOM 957 N N . VAL A 1 125 ? 17.134 6.451 -33.241 1.00 85.12 125 VAL A N 1
ATOM 958 C CA . VAL A 1 125 ? 18.080 7.534 -33.564 1.00 85.12 125 VAL A CA 1
ATOM 959 C C . VAL A 1 125 ? 19.496 6.995 -33.803 1.00 85.12 125 VAL A C 1
ATOM 961 O O . VAL A 1 125 ? 20.169 7.434 -34.733 1.00 85.12 125 VAL A O 1
ATOM 964 N N . GLU A 1 126 ? 19.953 6.029 -33.001 1.00 82.62 126 GLU A N 1
ATOM 965 C CA . GLU A 1 126 ? 21.262 5.384 -33.189 1.00 82.62 126 GLU A CA 1
ATOM 966 C C . GLU A 1 126 ? 21.341 4.562 -34.486 1.00 82.62 126 GLU A C 1
ATOM 968 O O . GLU A 1 126 ? 22.393 4.540 -35.124 1.00 82.62 126 GLU A O 1
ATOM 973 N N . GLN A 1 127 ? 20.247 3.916 -34.906 1.00 79.00 127 GLN A N 1
ATOM 974 C CA .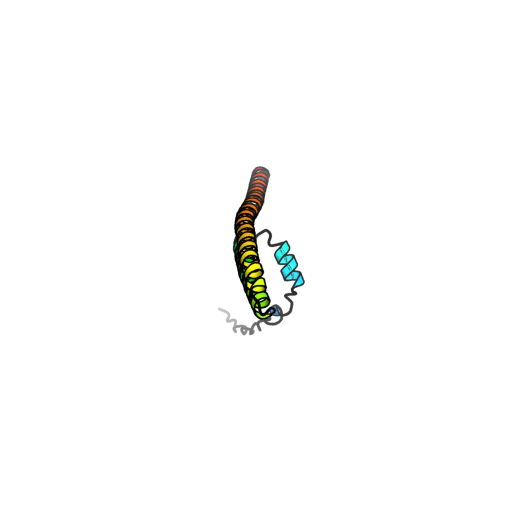 GLN A 1 127 ? 20.190 3.209 -36.190 1.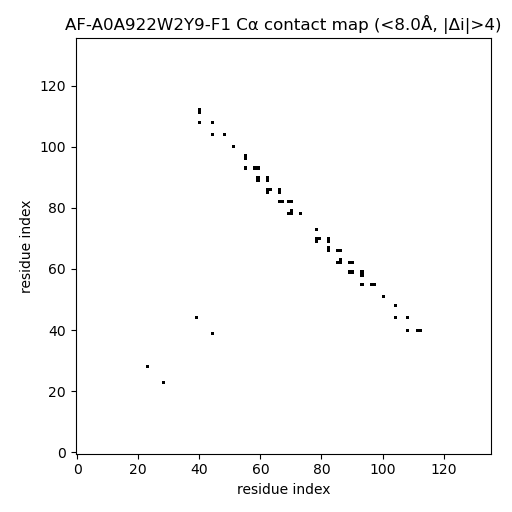00 79.00 127 GLN A CA 1
ATOM 975 C C . GLN A 1 127 ? 20.251 4.162 -37.387 1.00 79.00 127 GLN A C 1
ATOM 977 O O . GLN A 1 127 ? 20.990 3.883 -38.329 1.00 79.00 127 GLN A O 1
ATOM 982 N N . ASP A 1 128 ? 19.546 5.293 -37.335 1.00 77.12 128 ASP A N 1
ATOM 983 C CA . ASP A 1 128 ? 19.582 6.304 -38.403 1.00 77.12 128 ASP A CA 1
ATOM 984 C C . ASP A 1 128 ? 20.944 7.013 -38.510 1.00 77.12 128 ASP A C 1
ATOM 986 O O . ASP A 1 128 ? 21.320 7.483 -39.582 1.00 77.12 128 ASP A O 1
ATOM 990 N N . HIS A 1 129 ? 21.707 7.092 -37.414 1.00 72.81 129 HIS A N 1
ATOM 991 C CA . HIS A 1 129 ? 23.060 7.665 -37.394 1.00 72.81 129 HIS A CA 1
ATOM 992 C C . HIS A 1 129 ? 24.187 6.646 -37.623 1.00 72.81 129 HIS A C 1
ATOM 994 O O . HIS A 1 129 ? 25.362 7.027 -37.589 1.00 72.81 129 HIS A O 1
ATOM 1000 N N . ALA A 1 130 ? 23.881 5.368 -37.870 1.00 70.94 130 ALA A N 1
ATOM 1001 C CA . ALA A 1 130 ? 24.908 4.400 -38.233 1.00 70.94 130 ALA A CA 1
ATOM 1002 C C . ALA A 1 130 ? 25.522 4.801 -39.591 1.00 70.94 130 ALA A C 1
ATOM 1004 O O . ALA A 1 130 ? 24.799 4.868 -40.589 1.00 70.94 130 ALA A O 1
ATOM 1005 N N . PRO A 1 131 ? 26.840 5.084 -39.666 1.00 69.06 131 PRO A N 1
ATOM 1006 C CA . PRO A 1 131 ? 27.460 5.483 -40.922 1.00 69.06 131 PRO A CA 1
ATOM 1007 C C . PRO A 1 131 ? 27.280 4.358 -41.950 1.00 69.06 131 PRO A C 1
ATOM 1009 O O . PRO A 1 131 ? 27.353 3.183 -41.563 1.00 69.06 131 PRO A O 1
ATOM 1012 N N . PRO A 1 132 ? 27.064 4.676 -43.244 1.00 67.38 132 PRO A N 1
ATOM 1013 C CA . PRO A 1 132 ? 27.035 3.653 -44.276 1.00 67.38 132 PRO A CA 1
ATOM 1014 C C . PRO A 1 132 ? 28.332 2.863 -44.145 1.00 67.38 132 PRO A C 1
ATOM 1016 O O . PRO A 1 132 ? 29.422 3.441 -44.191 1.00 67.38 132 PRO A O 1
ATOM 1019 N N . ARG A 1 133 ? 28.213 1.553 -43.890 1.00 65.12 133 ARG A N 1
ATOM 1020 C CA . ARG A 1 133 ? 29.349 0.640 -43.989 1.00 65.12 133 ARG A CA 1
ATOM 1021 C C . ARG A 1 133 ? 29.908 0.876 -45.384 1.00 65.12 133 ARG A C 1
ATOM 1023 O O . ARG A 1 133 ? 29.248 0.551 -46.364 1.00 65.12 133 ARG A O 1
ATOM 1030 N N . GLY A 1 134 ? 31.058 1.541 -45.448 1.00 63.06 134 GLY A N 1
ATOM 1031 C CA . GLY A 1 134 ? 31.837 1.623 -46.664 1.00 63.06 134 GLY A CA 1
ATOM 1032 C C . GLY A 1 134 ? 32.175 0.192 -47.028 1.00 63.06 134 GLY A C 1
ATOM 1033 O O . GLY A 1 134 ? 32.983 -0.438 -46.343 1.00 63.06 134 GLY A O 1
ATOM 1034 N N . ASP A 1 135 ? 31.468 -0.333 -48.021 1.00 56.91 135 ASP A N 1
ATOM 1035 C CA . ASP A 1 135 ? 31.898 -1.536 -48.709 1.00 56.91 135 ASP A CA 1
ATOM 1036 C C . ASP A 1 135 ? 33.301 -1.256 -49.290 1.00 56.91 135 ASP A C 1
ATOM 1038 O O . ASP A 1 135 ? 33.542 -0.135 -49.757 1.00 56.91 135 ASP A O 1
ATOM 1042 N N . PRO A 1 136 ? 34.244 -2.209 -49.159 1.00 62.72 136 PRO A N 1
ATOM 1043 C CA . PRO A 1 136 ? 35.649 -2.023 -49.523 1.00 62.72 136 PRO A CA 1
ATOM 1044 C C . PRO A 1 136 ? 35.871 -1.753 -51.015 1.00 62.72 136 PRO A C 1
ATOM 1046 O O . PRO A 1 136 ? 35.097 -2.282 -51.846 1.00 62.72 136 PRO A O 1
#

Foldseek 3Di:
DDDDDDDDDDDPPDDPPPVVVVPPDVVVVVVVVVVVLVPCLPVVLVVLLVVVVVVLVVLLVVLVVVLVVLCVVDPDPVSVVVSVVSSVVSVVVSVVSVVVSVVVSVVVSVVSVVVVVVVVVVVVVVVVPDPPPPDD